Protein AF-A0A382V448-F1 (afdb_monomer_lite)

Structure (mmCIF, N/CA/C/O backbone):
data_AF-A0A382V448-F1
#
_entry.id   AF-A0A382V448-F1
#
loop_
_atom_site.group_PDB
_atom_site.id
_atom_site.type_symbol
_atom_site.label_atom_id
_atom_site.label_alt_id
_atom_site.label_comp_id
_atom_site.label_asym_id
_atom_site.label_entity_id
_atom_site.label_seq_id
_atom_site.pdbx_PDB_ins_code
_atom_site.Cartn_x
_atom_site.Cartn_y
_atom_site.Cartn_z
_atom_site.occupancy
_atom_site.B_iso_or_equiv
_atom_site.auth_seq_id
_atom_site.auth_comp_id
_atom_site.auth_asym_id
_atom_site.auth_atom_id
_atom_site.pdbx_PDB_model_num
ATOM 1 N N . MET A 1 1 ? 1.290 23.172 7.356 1.00 44.09 1 MET A N 1
ATOM 2 C CA . MET A 1 1 ? 1.799 23.804 6.118 1.00 44.09 1 MET A CA 1
ATOM 3 C C . MET A 1 1 ? 0.755 23.633 5.014 1.00 44.09 1 MET A C 1
ATOM 5 O O . MET A 1 1 ? 0.450 22.505 4.657 1.00 44.09 1 MET A O 1
ATOM 9 N N . ARG A 1 2 ? 0.126 24.723 4.545 1.00 49.91 2 ARG A N 1
ATOM 10 C CA . ARG A 1 2 ? -0.857 24.716 3.440 1.00 49.91 2 ARG A CA 1
ATOM 11 C C . ARG A 1 2 ? -0.093 24.885 2.126 1.00 49.91 2 ARG A C 1
ATOM 13 O O . ARG A 1 2 ? 0.159 26.011 1.726 1.00 49.91 2 ARG A O 1
ATOM 20 N N . VAL A 1 3 ? 0.347 23.784 1.519 1.00 57.12 3 VAL A N 1
ATOM 21 C CA . VAL A 1 3 ? 1.288 23.856 0.385 1.00 57.12 3 VAL A CA 1
ATOM 22 C C . VAL A 1 3 ? 0.590 24.176 -0.954 1.00 57.12 3 VAL A C 1
ATOM 24 O O . VAL A 1 3 ? 1.233 24.763 -1.804 1.00 57.12 3 VAL A O 1
ATOM 27 N N . PHE A 1 4 ? -0.719 23.921 -1.142 1.00 54.09 4 PHE A N 1
ATOM 28 C CA . PHE A 1 4 ? -1.460 24.253 -2.386 1.00 54.09 4 PHE A CA 1
ATOM 29 C C . PHE A 1 4 ? -2.986 24.425 -2.154 1.00 54.09 4 PHE A C 1
ATOM 31 O O . PHE A 1 4 ? -3.500 23.934 -1.139 1.00 54.09 4 PHE A O 1
ATOM 38 N N . PRO A 1 5 ? -3.740 25.132 -3.033 1.00 58.09 5 PRO A N 1
ATOM 39 C CA . PRO A 1 5 ? -5.115 25.550 -2.754 1.00 58.09 5 PRO A CA 1
ATOM 40 C C . PRO A 1 5 ? -6.092 24.360 -2.798 1.00 58.09 5 PRO A C 1
ATOM 42 O O . PRO A 1 5 ? -5.989 23.485 -3.650 1.00 58.09 5 PRO A O 1
ATOM 45 N N . LYS A 1 6 ? -7.069 24.340 -1.879 1.00 62.03 6 LYS A N 1
ATOM 46 C CA . LYS A 1 6 ? -8.198 23.379 -1.810 1.00 62.03 6 LYS A CA 1
ATOM 47 C C . LYS A 1 6 ? -7.883 21.916 -1.424 1.00 62.03 6 LYS A C 1
ATOM 49 O O . LYS A 1 6 ? -8.657 21.028 -1.753 1.00 62.03 6 LYS A O 1
ATOM 54 N N . GLY A 1 7 ? -6.792 21.639 -0.701 1.00 69.75 7 GLY A N 1
ATOM 55 C CA . GLY A 1 7 ? -6.549 20.301 -0.119 1.00 69.75 7 GLY A CA 1
ATOM 56 C C . GLY A 1 7 ? -6.036 19.237 -1.100 1.00 69.75 7 GLY A C 1
ATOM 57 O O . GLY A 1 7 ? -5.820 18.098 -0.707 1.00 69.75 7 GLY A O 1
ATOM 58 N N . GLN A 1 8 ? -5.761 19.610 -2.353 1.00 81.19 8 GLN A N 1
ATOM 59 C CA . GLN A 1 8 ? -5.239 18.713 -3.395 1.00 81.19 8 GLN A CA 1
ATOM 60 C C . GLN A 1 8 ? -3.704 18.592 -3.396 1.00 81.19 8 GLN A C 1
ATOM 62 O O . GLN A 1 8 ? -3.124 18.011 -4.310 1.00 81.19 8 GLN A O 1
ATOM 67 N N . GLY A 1 9 ? -3.027 19.143 -2.381 1.00 83.94 9 GLY A N 1
ATOM 68 C CA . GLY A 1 9 ? -1.562 19.202 -2.333 1.00 83.94 9 GLY A CA 1
ATOM 69 C C . GLY A 1 9 ? -0.891 17.829 -2.419 1.00 83.94 9 GLY A C 1
ATOM 70 O O . GLY A 1 9 ? 0.132 17.702 -3.083 1.00 83.94 9 GLY A O 1
ATOM 71 N N . PHE A 1 10 ? -1.497 16.796 -1.822 1.00 83.31 10 PHE A N 1
ATOM 72 C CA . PHE A 1 10 ? -0.998 15.423 -1.930 1.00 83.31 10 PHE A CA 1
ATOM 73 C C . PHE A 1 10 ? -1.059 14.905 -3.371 1.00 83.31 10 PHE A C 1
ATOM 75 O O . PHE A 1 10 ? -0.059 14.420 -3.886 1.00 83.31 10 PHE A O 1
ATOM 82 N N . THR A 1 11 ? -2.201 15.063 -4.047 1.00 87.19 11 THR A N 1
ATOM 83 C CA . THR A 1 11 ? -2.391 14.601 -5.429 1.00 87.19 11 THR A CA 1
ATOM 84 C C . THR A 1 11 ? -1.434 15.296 -6.392 1.00 87.19 11 THR A C 1
ATOM 86 O O . THR A 1 11 ? -0.804 14.637 -7.214 1.00 87.19 11 THR A O 1
ATOM 89 N N . VAL A 1 12 ? -1.278 16.617 -6.267 1.00 90.50 12 VAL A N 1
ATOM 90 C CA . VAL A 1 12 ? -0.331 17.382 -7.092 1.00 90.50 12 VAL A CA 1
ATOM 91 C C . VAL A 1 12 ? 1.108 16.941 -6.817 1.00 90.50 12 VAL A C 1
ATOM 93 O O . VAL A 1 12 ? 1.870 16.733 -7.757 1.00 90.50 12 VAL A O 1
ATOM 96 N N . GLY A 1 13 ? 1.469 16.735 -5.546 1.00 90.44 13 GLY A N 1
ATOM 97 C CA . GLY A 1 13 ? 2.781 16.211 -5.169 1.00 90.44 13 GLY A CA 1
ATOM 98 C C . GLY A 1 13 ? 3.053 14.818 -5.743 1.00 90.44 13 GLY A C 1
ATOM 99 O O . GLY A 1 13 ? 4.139 14.582 -6.266 1.00 90.44 13 GLY A O 1
ATOM 100 N N . LEU A 1 14 ? 2.060 13.923 -5.718 1.00 90.12 14 LEU A N 1
ATOM 101 C CA . LEU A 1 14 ? 2.158 12.576 -6.284 1.00 90.12 14 LEU A CA 1
ATOM 102 C C . LEU A 1 14 ? 2.383 12.613 -7.801 1.00 90.12 14 LEU A C 1
ATOM 104 O O . LEU A 1 14 ? 3.270 11.929 -8.307 1.00 90.12 14 LEU A O 1
ATOM 108 N N . LEU A 1 15 ? 1.619 13.439 -8.520 1.00 93.12 15 LEU A N 1
ATOM 109 C CA . LEU A 1 15 ? 1.796 13.626 -9.962 1.00 93.12 15 LEU A CA 1
ATOM 110 C C . LEU A 1 15 ? 3.169 14.226 -10.288 1.00 93.12 15 LEU A C 1
ATOM 112 O O . LEU A 1 15 ? 3.818 13.789 -11.235 1.00 93.12 15 LEU A O 1
ATOM 116 N N . GLY A 1 16 ? 3.636 15.183 -9.482 1.00 93.56 16 GLY A N 1
ATOM 117 C CA . GLY A 1 16 ? 4.975 15.754 -9.613 1.00 93.56 16 GLY A CA 1
ATOM 118 C C . GLY A 1 16 ? 6.080 14.717 -9.402 1.00 93.56 16 GLY A C 1
ATOM 119 O O . GLY A 1 16 ? 7.013 14.649 -10.198 1.00 93.56 16 GLY A O 1
ATOM 120 N N . ALA A 1 17 ? 5.954 13.866 -8.381 1.00 90.06 17 ALA A N 1
ATOM 121 C CA . ALA A 1 17 ? 6.896 12.778 -8.127 1.00 90.06 17 ALA A CA 1
ATOM 122 C C . ALA A 1 17 ? 6.906 11.748 -9.269 1.00 90.06 17 ALA A C 1
ATOM 124 O O . ALA A 1 17 ? 7.976 11.304 -9.681 1.00 90.06 17 ALA A O 1
ATOM 125 N N . LEU A 1 18 ? 5.735 11.419 -9.827 1.00 92.19 18 LEU A N 1
ATOM 126 C CA . LEU A 1 18 ? 5.621 10.534 -10.988 1.00 92.19 18 LEU A CA 1
ATOM 127 C C . LEU A 1 18 ? 6.310 11.132 -12.222 1.00 92.19 18 LEU A C 1
ATOM 129 O O . LEU A 1 18 ? 7.073 10.442 -12.896 1.00 92.19 18 LEU A O 1
ATOM 133 N N . ALA A 1 19 ? 6.083 12.419 -12.493 1.00 93.56 19 ALA A N 1
ATOM 134 C CA . ALA A 1 19 ? 6.740 13.126 -13.588 1.00 93.56 19 ALA A CA 1
ATOM 135 C C . ALA A 1 19 ? 8.265 13.173 -13.400 1.00 93.56 19 ALA A C 1
ATOM 137 O O . ALA A 1 19 ? 9.009 12.944 -14.351 1.00 93.56 19 ALA A O 1
ATOM 138 N N . LEU A 1 20 ? 8.738 13.407 -12.171 1.00 91.00 20 LEU A N 1
ATOM 139 C CA . LEU A 1 20 ? 10.164 13.405 -11.851 1.00 91.00 20 LEU A CA 1
ATOM 140 C C . LEU A 1 20 ? 10.790 12.019 -12.051 1.00 91.00 20 LEU A C 1
ATOM 142 O O . LEU A 1 20 ? 11.853 11.922 -12.654 1.00 91.00 20 LEU A O 1
ATOM 146 N N . ALA A 1 21 ? 10.122 10.955 -11.600 1.00 89.44 21 ALA A N 1
ATOM 147 C CA . ALA A 1 21 ? 10.580 9.582 -11.801 1.00 89.44 21 ALA A CA 1
ATOM 148 C C . ALA A 1 21 ? 10.636 9.203 -13.291 1.00 89.44 21 ALA A C 1
ATOM 150 O O . ALA A 1 21 ? 11.513 8.447 -13.704 1.00 89.44 21 ALA A O 1
ATOM 151 N N . TRP A 1 22 ? 9.728 9.750 -14.104 1.00 91.50 22 TRP A N 1
ATOM 152 C CA . TRP A 1 22 ? 9.726 9.541 -15.551 1.00 91.50 22 TRP A CA 1
ATOM 153 C C . TRP A 1 22 ? 10.856 10.298 -16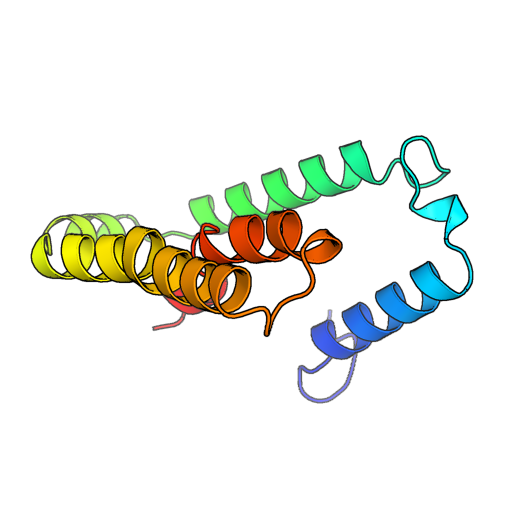.263 1.00 91.50 22 TRP A C 1
ATOM 155 O O . TRP A 1 22 ? 11.499 9.740 -17.150 1.00 91.50 22 TRP A O 1
ATOM 165 N N . LEU A 1 23 ? 11.133 11.542 -15.856 1.00 93.44 23 LEU A N 1
ATOM 166 C CA . LEU A 1 23 ? 12.207 12.369 -16.423 1.00 93.44 23 LEU A CA 1
ATOM 167 C C . LEU A 1 23 ? 13.604 11.941 -15.952 1.00 93.44 23 LEU A C 1
ATOM 169 O O . LEU A 1 23 ? 14.566 12.042 -16.712 1.00 93.44 23 LEU A O 1
ATOM 173 N N . TRP A 1 24 ? 13.727 11.477 -14.707 1.00 90.81 24 TRP A N 1
ATOM 174 C CA . TRP A 1 24 ? 14.997 11.080 -14.104 1.00 90.81 24 TRP A CA 1
ATOM 1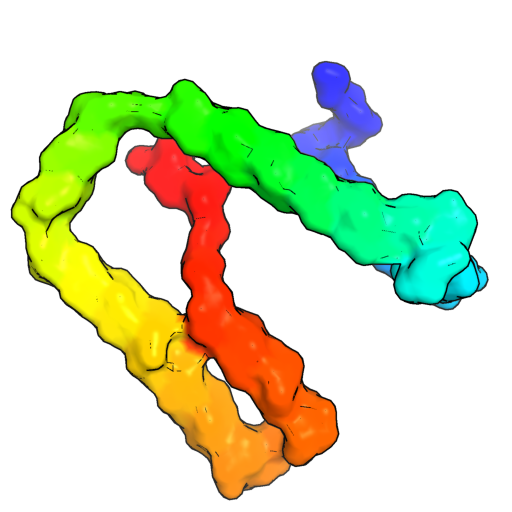75 C C . TRP A 1 24 ? 14.886 9.747 -13.339 1.00 90.81 24 TRP A C 1
ATOM 177 O O . TRP A 1 24 ? 14.920 9.717 -12.105 1.00 90.81 24 TRP A O 1
ATOM 187 N N . PRO A 1 25 ? 14.794 8.614 -14.060 1.00 84.75 25 PRO A N 1
ATOM 188 C CA . PRO A 1 25 ? 14.594 7.300 -13.450 1.00 84.75 25 PRO A CA 1
ATOM 189 C C . PRO A 1 25 ? 15.796 6.829 -12.622 1.00 84.75 25 PRO A C 1
ATOM 191 O O . PRO A 1 25 ? 15.618 6.123 -11.634 1.00 84.75 25 PRO A O 1
ATOM 194 N N . GLU A 1 26 ? 17.019 7.241 -12.977 1.00 84.44 26 GLU A N 1
ATOM 195 C CA . GLU A 1 26 ? 18.253 6.840 -12.276 1.00 84.44 26 GLU A CA 1
ATOM 196 C C . GLU A 1 26 ? 18.285 7.283 -10.806 1.00 84.44 26 GLU A C 1
ATOM 198 O O . GLU A 1 26 ? 18.888 6.612 -9.971 1.00 84.44 26 GLU A O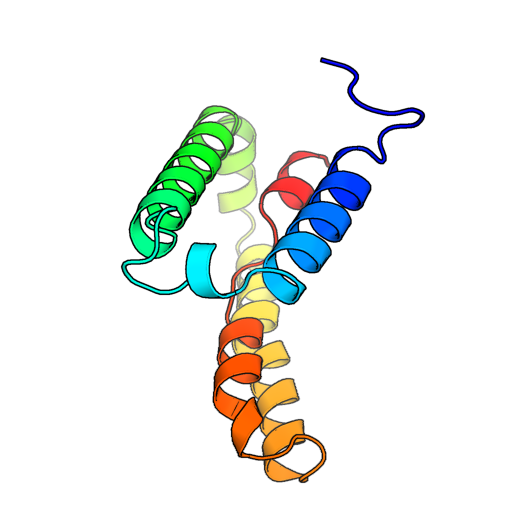 1
ATOM 203 N N . GLY A 1 27 ? 17.606 8.383 -10.462 1.00 79.81 27 GLY A N 1
ATOM 204 C CA . GLY A 1 27 ? 17.534 8.858 -9.080 1.00 79.81 27 GLY A CA 1
ATOM 205 C C . GLY A 1 27 ? 16.779 7.901 -8.152 1.00 79.81 27 GLY A C 1
ATOM 206 O O . GLY A 1 27 ? 17.124 7.804 -6.975 1.00 79.81 27 GLY A O 1
ATOM 207 N N . GLY A 1 28 ? 15.780 7.184 -8.681 1.00 77.12 28 GLY A N 1
ATOM 208 C CA . GLY A 1 28 ? 14.879 6.310 -7.923 1.00 77.12 28 GLY A CA 1
ATOM 209 C C . GLY A 1 28 ? 15.158 4.810 -8.049 1.00 77.12 28 GLY A C 1
ATOM 210 O O . GLY A 1 28 ? 14.422 4.017 -7.465 1.00 77.12 28 GLY A O 1
ATOM 211 N N . LYS A 1 29 ? 16.181 4.398 -8.807 1.00 80.94 29 LYS A N 1
ATOM 212 C CA . LYS A 1 29 ? 16.571 2.982 -8.901 1.00 80.94 29 LYS A CA 1
ATOM 213 C C . LYS A 1 29 ? 17.161 2.476 -7.584 1.00 80.94 29 LYS A C 1
ATOM 215 O O . LYS A 1 29 ? 17.660 3.253 -6.768 1.00 80.94 29 LYS A O 1
ATOM 220 N N . ALA A 1 30 ? 17.150 1.155 -7.414 1.00 71.56 30 ALA A N 1
ATOM 221 C CA . ALA A 1 30 ? 17.856 0.489 -6.328 1.00 71.56 30 ALA A CA 1
ATOM 222 C C . ALA A 1 30 ? 19.346 0.869 -6.353 1.00 71.56 30 ALA A C 1
ATOM 224 O O . ALA A 1 30 ? 20.009 0.724 -7.380 1.00 71.56 30 ALA A O 1
ATOM 225 N N . GLY A 1 31 ? 19.852 1.422 -5.248 1.00 73.06 31 GLY A N 1
ATOM 226 C CA . GLY A 1 31 ? 21.211 1.981 -5.164 1.00 73.06 31 GLY A CA 1
ATOM 227 C C . GLY A 1 31 ? 21.420 3.345 -5.845 1.00 73.06 31 GLY A C 1
ATOM 228 O O . GLY A 1 31 ? 22.549 3.827 -5.893 1.00 73.06 31 GLY A O 1
ATOM 229 N N . GLY A 1 32 ? 20.360 3.982 -6.354 1.00 79.75 32 GLY A N 1
ATOM 230 C CA . GLY A 1 32 ? 20.393 5.343 -6.896 1.00 79.75 32 GLY A CA 1
ATOM 231 C C . GLY A 1 32 ? 20.603 6.408 -5.815 1.00 79.75 32 GLY A C 1
ATOM 232 O O . GLY A 1 32 ? 20.590 6.116 -4.622 1.00 79.75 32 GLY A O 1
ATOM 233 N N . VAL A 1 33 ? 20.762 7.669 -6.223 1.00 80.31 33 VAL A N 1
ATOM 234 C CA . VAL A 1 33 ? 21.115 8.796 -5.326 1.00 80.31 33 VAL A CA 1
ATOM 235 C C . VAL A 1 33 ? 20.133 8.974 -4.159 1.00 80.31 33 VAL A C 1
ATOM 237 O O . VAL A 1 33 ? 20.531 9.418 -3.086 1.00 80.31 33 VAL A O 1
ATOM 240 N N . LEU A 1 34 ? 18.858 8.617 -4.346 1.00 80.38 34 LEU A N 1
ATOM 241 C CA . LEU A 1 34 ? 17.818 8.757 -3.321 1.00 80.38 34 LEU A CA 1
ATOM 242 C C . LEU A 1 34 ? 17.711 7.555 -2.369 1.00 80.38 34 LEU A C 1
ATOM 244 O O . LEU A 1 34 ? 16.872 7.586 -1.465 1.00 80.38 34 LEU A O 1
ATOM 248 N N . TRP A 1 35 ? 18.498 6.493 -2.592 1.00 81.19 35 TRP A N 1
ATOM 249 C CA . TRP A 1 35 ? 18.401 5.215 -1.872 1.00 81.19 35 TRP A CA 1
ATOM 250 C C . TRP A 1 35 ? 16.941 4.796 -1.671 1.00 81.19 35 TRP A C 1
ATOM 252 O O . TRP A 1 35 ? 16.469 4.602 -0.549 1.00 81.19 35 TRP A O 1
ATOM 262 N N . ALA A 1 36 ? 16.197 4.744 -2.780 1.00 81.62 36 ALA A N 1
ATOM 263 C CA . ALA A 1 36 ? 14.744 4.626 -2.757 1.00 81.62 36 ALA A CA 1
ATOM 264 C C . ALA A 1 36 ? 14.261 3.398 -1.968 1.00 81.62 36 ALA A C 1
ATOM 266 O O . ALA A 1 36 ? 13.229 3.483 -1.309 1.00 81.62 36 ALA A O 1
ATOM 267 N N . ASP A 1 37 ? 15.020 2.300 -1.962 1.00 83.12 37 ASP A N 1
ATOM 268 C CA . ASP A 1 37 ? 14.692 1.094 -1.195 1.00 83.12 37 ASP A CA 1
ATOM 269 C C . ASP A 1 37 ? 14.637 1.347 0.315 1.00 83.12 37 ASP A C 1
ATOM 271 O O . ASP A 1 37 ? 13.685 0.936 0.982 1.00 83.12 37 ASP A O 1
ATOM 275 N N . ASP A 1 38 ? 15.635 2.041 0.862 1.00 87.69 38 ASP A N 1
ATOM 276 C CA . ASP A 1 38 ? 15.748 2.272 2.303 1.00 87.69 38 ASP A CA 1
ATOM 277 C C . ASP A 1 38 ? 14.884 3.450 2.734 1.00 87.69 38 ASP A C 1
ATOM 279 O O . ASP A 1 38 ? 14.152 3.359 3.723 1.00 87.69 38 ASP A O 1
ATOM 283 N N . THR A 1 39 ? 14.880 4.524 1.942 1.00 89.25 39 THR A N 1
ATOM 284 C CA . THR A 1 39 ? 14.050 5.703 2.204 1.00 89.25 39 THR A CA 1
ATOM 285 C C . THR A 1 39 ? 12.562 5.348 2.164 1.00 89.25 39 THR A C 1
ATOM 287 O O . THR A 1 39 ? 11.807 5.781 3.036 1.00 89.25 39 THR A O 1
ATOM 290 N N . THR A 1 40 ? 12.123 4.506 1.217 1.00 88.69 40 THR A N 1
ATOM 291 C CA . THR A 1 40 ? 10.717 4.069 1.143 1.00 88.69 40 THR A CA 1
ATOM 292 C C . THR A 1 40 ? 10.351 3.205 2.342 1.00 88.69 40 THR A C 1
ATOM 294 O O . THR A 1 40 ? 9.315 3.441 2.963 1.00 88.69 40 THR A O 1
ATOM 297 N N . LYS A 1 41 ? 11.201 2.245 2.730 1.00 89.81 41 LYS A N 1
ATOM 298 C CA . LYS A 1 41 ? 10.962 1.423 3.928 1.00 89.81 41 LYS A CA 1
ATOM 299 C C . LYS A 1 41 ? 10.882 2.282 5.187 1.00 89.81 41 LYS A C 1
ATOM 301 O O . LYS A 1 41 ? 9.945 2.120 5.965 1.00 89.81 41 LYS A O 1
ATOM 306 N N . ALA A 1 42 ? 11.811 3.219 5.364 1.00 93.19 42 ALA A N 1
ATOM 307 C CA . ALA A 1 42 ? 11.813 4.133 6.501 1.00 93.19 42 ALA A CA 1
ATOM 308 C C . ALA A 1 42 ? 10.540 4.993 6.534 1.00 93.19 42 ALA A C 1
ATOM 310 O O . ALA A 1 42 ? 9.893 5.097 7.576 1.00 93.19 42 ALA A O 1
ATOM 311 N N . ALA A 1 43 ? 10.129 5.546 5.389 1.00 91.00 43 ALA A N 1
ATOM 312 C CA . ALA A 1 43 ? 8.893 6.315 5.280 1.00 91.00 43 ALA A CA 1
ATOM 313 C C . ALA A 1 43 ? 7.657 5.467 5.617 1.00 91.00 43 ALA A C 1
ATOM 315 O O . ALA A 1 43 ? 6.807 5.915 6.386 1.00 91.00 43 ALA A O 1
ATOM 316 N N . VAL A 1 44 ? 7.572 4.233 5.108 1.00 90.12 44 VAL A N 1
ATOM 317 C CA . VAL A 1 44 ? 6.481 3.297 5.427 1.00 90.12 44 VAL A CA 1
ATOM 318 C C . VAL A 1 44 ? 6.440 3.010 6.927 1.00 90.12 44 VAL A C 1
ATOM 320 O O . VAL A 1 44 ? 5.371 3.114 7.524 1.00 90.12 44 VAL A O 1
ATOM 323 N N . VAL A 1 45 ? 7.583 2.730 7.560 1.00 92.81 45 VAL A N 1
ATOM 324 C CA . VAL A 1 45 ? 7.659 2.508 9.014 1.00 92.81 45 VAL A CA 1
ATOM 325 C C . VAL A 1 45 ? 7.151 3.726 9.783 1.00 92.81 45 VAL A C 1
ATOM 327 O O . VAL A 1 45 ? 6.323 3.574 10.679 1.00 92.81 45 VAL A O 1
ATOM 330 N N . ILE A 1 46 ? 7.588 4.933 9.418 1.00 93.00 46 ILE A N 1
ATOM 331 C CA . ILE A 1 46 ? 7.153 6.174 10.074 1.00 93.00 46 ILE A CA 1
ATOM 332 C C . ILE A 1 46 ? 5.645 6.380 9.900 1.00 93.00 46 ILE A C 1
ATOM 334 O O . ILE A 1 46 ? 4.955 6.670 10.875 1.00 93.00 46 ILE A O 1
ATOM 338 N N . ILE A 1 47 ? 5.115 6.203 8.687 1.00 89.69 47 ILE A N 1
ATOM 339 C CA . ILE A 1 47 ? 3.682 6.361 8.411 1.00 89.69 47 ILE A CA 1
ATOM 340 C C . ILE A 1 47 ? 2.874 5.362 9.240 1.00 89.69 47 ILE A C 1
ATOM 342 O O . ILE A 1 47 ? 1.930 5.758 9.918 1.00 89.69 47 ILE A O 1
ATOM 346 N N . PHE A 1 48 ? 3.251 4.084 9.237 1.00 86.94 48 PHE A N 1
ATOM 347 C CA . PHE A 1 48 ? 2.549 3.055 10.005 1.00 86.94 48 PHE A CA 1
ATOM 348 C C . PHE A 1 48 ? 2.648 3.297 11.514 1.00 86.94 48 PHE A C 1
ATOM 350 O O . PHE A 1 48 ? 1.656 3.116 12.218 1.00 86.94 48 PHE A O 1
ATOM 357 N N . LEU A 1 49 ? 3.797 3.766 12.009 1.00 90.94 49 LEU A N 1
ATOM 358 C CA . LEU A 1 49 ? 3.981 4.123 13.414 1.00 90.94 49 LEU A CA 1
ATOM 359 C C . LEU A 1 49 ? 3.073 5.289 13.817 1.00 90.94 49 LEU A C 1
ATOM 361 O O . LEU A 1 49 ? 2.362 5.190 14.811 1.00 90.94 49 LEU A O 1
ATOM 365 N N . LEU A 1 50 ? 3.054 6.372 13.038 1.00 89.75 50 LEU A N 1
ATOM 366 C CA . LEU A 1 50 ? 2.206 7.535 13.311 1.00 89.75 50 LEU A CA 1
ATOM 367 C C . LEU A 1 50 ? 0.715 7.184 13.238 1.00 89.75 50 LEU A C 1
ATOM 369 O O . LEU A 1 50 ? -0.062 7.637 14.077 1.00 89.75 50 LEU A O 1
ATOM 373 N N . GLN A 1 51 ? 0.314 6.353 12.274 1.00 84.38 51 GLN A N 1
ATOM 374 C CA . GLN A 1 51 ? -1.068 5.882 12.164 1.00 84.38 51 GLN A CA 1
ATOM 375 C C . GLN A 1 51 ? -1.448 4.962 13.330 1.00 84.38 51 GLN A C 1
ATOM 377 O O . GLN A 1 51 ? -2.551 5.075 13.859 1.00 84.38 51 GLN A O 1
ATOM 382 N N . GLY A 1 52 ? -0.531 4.097 13.772 1.00 85.56 52 GLY A N 1
ATOM 383 C CA . GLY A 1 52 ? -0.728 3.245 14.942 1.00 85.56 52 GLY A CA 1
ATOM 384 C C . GLY A 1 52 ? -0.827 4.041 16.246 1.00 85.56 52 GLY A C 1
ATOM 385 O O . GLY A 1 52 ? -1.701 3.766 17.063 1.00 85.56 52 GLY A O 1
ATOM 386 N N . LEU A 1 53 ? 0.018 5.061 16.427 1.00 88.31 53 LEU A N 1
ATOM 387 C CA . LEU A 1 53 ? 0.002 5.936 17.607 1.00 88.31 53 LEU A CA 1
ATOM 388 C C . LEU A 1 53 ? -1.266 6.796 17.693 1.00 88.31 53 LEU A C 1
ATOM 390 O O . LEU A 1 53 ? -1.735 7.076 18.793 1.00 88.31 53 LEU A O 1
ATOM 394 N N . ASN A 1 54 ? -1.834 7.191 16.552 1.00 84.88 54 ASN A N 1
ATOM 395 C CA . ASN A 1 54 ? -3.093 7.936 16.500 1.00 84.88 54 ASN A CA 1
ATOM 396 C C . ASN A 1 54 ? -4.340 7.053 16.686 1.00 84.88 54 ASN A C 1
ATOM 398 O O . ASN A 1 54 ? -5.452 7.581 16.711 1.00 84.88 54 ASN A O 1
ATOM 402 N N . LEU A 1 55 ? -4.193 5.728 16.811 1.00 82.88 55 LEU A N 1
ATOM 403 C CA . LEU A 1 55 ? -5.329 4.819 16.899 1.00 82.88 55 LEU A CA 1
ATOM 404 C C . LEU A 1 55 ? -5.980 4.860 18.300 1.00 82.88 55 LEU A C 1
ATOM 406 O O . LEU A 1 55 ? -5.341 4.510 19.298 1.00 82.88 55 LEU A O 1
ATOM 410 N N . PRO A 1 56 ? -7.274 5.207 18.418 1.00 84.25 56 PRO A N 1
ATOM 411 C CA . PRO A 1 56 ? -7.959 5.197 19.705 1.00 84.25 56 PRO A CA 1
ATOM 412 C C . PRO A 1 56 ? -8.207 3.760 20.193 1.00 84.25 56 PRO A C 1
ATOM 414 O O . PRO A 1 56 ? -9.026 3.021 19.642 1.00 84.25 56 PRO A O 1
ATOM 417 N N . LEU A 1 57 ? -7.561 3.383 21.305 1.00 84.38 57 LEU A N 1
ATOM 418 C CA . LEU A 1 57 ? -7.657 2.045 21.922 1.00 84.38 57 LEU A CA 1
ATOM 419 C C . LEU A 1 57 ? -9.104 1.584 22.183 1.00 84.38 57 LEU A C 1
ATOM 421 O O . LEU A 1 57 ? -9.404 0.392 22.121 1.00 84.38 57 LEU A O 1
ATOM 425 N N . GLY A 1 58 ? -10.014 2.521 22.471 1.00 83.69 58 GLY A N 1
ATOM 426 C CA . GLY A 1 58 ? -11.433 2.224 22.675 1.00 83.69 58 GLY A CA 1
ATOM 427 C C . GLY A 1 58 ? -12.143 1.739 21.407 1.00 83.69 58 GLY A C 1
ATOM 428 O O . GLY A 1 58 ? -12.950 0.813 21.485 1.00 83.69 58 GLY A O 1
ATOM 429 N N . GLN A 1 59 ? -11.826 2.316 20.243 1.00 81.00 59 GLN A N 1
ATOM 430 C CA . GLN A 1 59 ? -12.380 1.855 18.967 1.00 81.00 59 GLN A CA 1
ATOM 431 C C . GLN A 1 59 ? -11.774 0.512 18.563 1.00 81.00 59 GLN A C 1
ATOM 433 O O . GLN A 1 59 ? -12.512 -0.365 18.126 1.00 81.00 59 GLN A O 1
ATOM 438 N N . LEU A 1 60 ? -10.473 0.308 18.806 1.00 82.56 60 LEU A N 1
ATOM 439 C CA . LEU A 1 60 ? -9.816 -0.977 18.553 1.00 82.56 60 LEU A CA 1
ATOM 440 C C . LEU A 1 60 ? -10.513 -2.119 19.308 1.00 82.56 60 LEU A C 1
ATOM 442 O O . LEU A 1 60 ? -10.858 -3.134 18.713 1.00 82.56 60 LEU A O 1
ATOM 446 N N . ARG A 1 61 ? -10.794 -1.934 20.606 1.00 84.25 61 ARG A N 1
ATOM 447 C CA . ARG A 1 61 ? -11.504 -2.941 21.415 1.00 84.25 61 ARG A CA 1
ATOM 448 C C . ARG A 1 61 ? -12.917 -3.231 20.912 1.00 84.25 61 ARG A C 1
ATOM 450 O O . ARG A 1 61 ? -13.344 -4.378 20.966 1.00 84.25 61 ARG A O 1
ATOM 457 N N . ARG A 1 62 ? -13.640 -2.208 20.447 1.00 82.31 62 ARG A N 1
ATOM 458 C CA . ARG A 1 62 ? -14.984 -2.379 19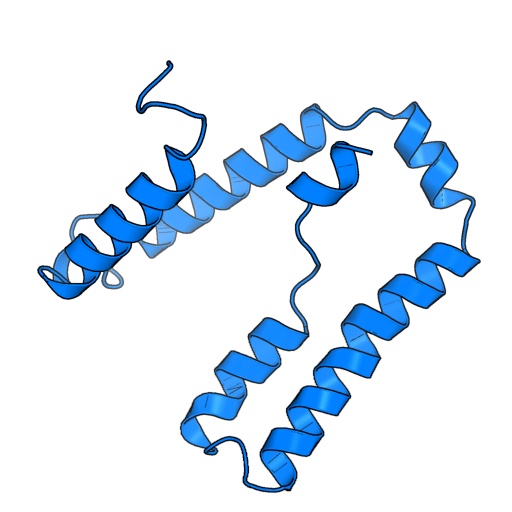.872 1.00 82.31 62 ARG A CA 1
ATOM 459 C C . ARG A 1 62 ? -14.931 -3.119 18.539 1.00 82.31 62 ARG A C 1
ATOM 461 O O . ARG A 1 62 ? -15.712 -4.042 18.349 1.00 82.31 62 ARG A O 1
ATOM 468 N N . GLY A 1 63 ? -13.989 -2.756 17.668 1.00 81.62 63 GLY A N 1
ATOM 469 C CA . GLY A 1 63 ? -13.786 -3.405 16.374 1.00 81.62 63 GLY A CA 1
ATOM 470 C C . GLY A 1 63 ? -13.478 -4.894 16.518 1.00 81.62 63 GLY A C 1
ATOM 471 O O . GLY A 1 63 ? -14.126 -5.704 15.868 1.00 81.62 63 GLY A O 1
ATOM 472 N N . LEU A 1 64 ? -12.600 -5.256 17.462 1.00 84.62 64 LEU A N 1
ATOM 473 C CA . LEU A 1 64 ? -12.244 -6.653 17.754 1.00 84.62 64 LEU A CA 1
ATOM 474 C C . LEU A 1 64 ? -13.436 -7.536 18.162 1.00 84.62 64 LEU A C 1
ATOM 476 O O . LEU A 1 64 ? -13.353 -8.758 18.053 1.00 84.62 64 LEU A O 1
ATOM 480 N N . GLY A 1 65 ? -14.532 -6.946 18.649 1.00 86.69 65 GLY A N 1
ATOM 481 C CA . GLY A 1 65 ? -15.738 -7.684 19.025 1.00 86.69 65 GLY A CA 1
ATOM 482 C C . GLY A 1 65 ? -16.600 -8.121 17.836 1.00 86.69 65 GLY A C 1
ATOM 483 O O . GLY A 1 65 ? -17.386 -9.061 17.971 1.00 86.69 65 GLY A O 1
ATOM 484 N N . ASP A 1 66 ? -16.458 -7.482 16.670 1.00 87.38 66 ASP A N 1
ATOM 485 C CA . ASP A 1 66 ? -17.289 -7.759 15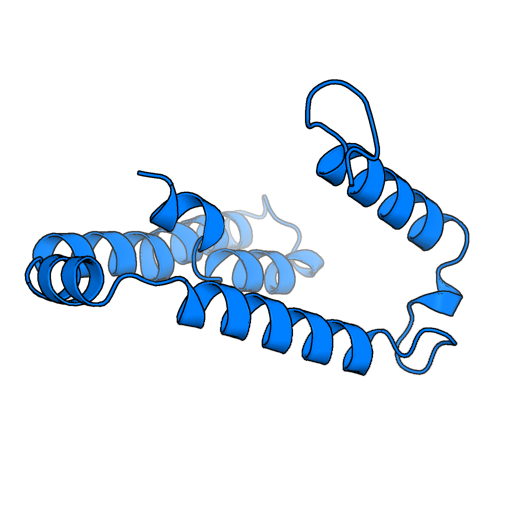.496 1.00 87.38 66 ASP A CA 1
ATOM 486 C C . ASP A 1 66 ? -16.618 -8.768 14.554 1.00 87.38 66 ASP A C 1
ATOM 488 O O . ASP A 1 66 ? -16.107 -8.464 13.473 1.00 87.38 66 ASP A O 1
ATOM 492 N N . TRP A 1 67 ? -16.613 -10.027 14.987 1.00 90.69 67 TRP A N 1
ATOM 493 C CA . TRP A 1 67 ? -16.014 -11.134 14.239 1.00 90.69 67 TRP A CA 1
ATOM 494 C C . TRP A 1 67 ? -16.649 -11.347 12.853 1.00 90.69 67 TRP A C 1
ATOM 496 O O . TRP A 1 67 ? -15.973 -11.822 11.937 1.00 90.69 67 TRP A O 1
ATOM 506 N N . ARG A 1 68 ? -17.927 -10.977 12.669 1.00 92.44 68 ARG A N 1
ATOM 507 C CA . ARG A 1 68 ? -18.620 -11.080 11.373 1.00 92.44 68 ARG A CA 1
ATOM 508 C C . ARG A 1 68 ? -18.045 -10.075 10.385 1.00 92.44 68 ARG A C 1
ATOM 510 O O . ARG A 1 68 ? -17.788 -10.440 9.237 1.00 92.44 68 ARG A O 1
ATOM 517 N N . LEU A 1 69 ? -17.800 -8.847 10.842 1.00 89.56 69 LEU A N 1
ATOM 518 C CA . LEU A 1 69 ? -17.133 -7.828 10.041 1.00 89.56 69 LEU A CA 1
ATOM 519 C C . LEU A 1 69 ? -15.701 -8.249 9.692 1.00 89.56 69 LEU A C 1
ATOM 521 O O . LEU A 1 69 ? -15.311 -8.160 8.528 1.00 89.56 69 LEU A O 1
ATOM 525 N N . HIS A 1 70 ? -14.942 -8.774 10.659 1.00 88.75 70 HIS A N 1
ATOM 526 C CA . HIS A 1 70 ? -13.586 -9.266 10.407 1.00 88.75 70 HIS A CA 1
ATOM 527 C C . HIS A 1 70 ? -13.547 -10.372 9.348 1.00 88.75 70 HIS A C 1
ATOM 529 O O . HIS A 1 70 ? -12.748 -10.288 8.417 1.00 88.75 70 HIS A O 1
ATOM 535 N N . LEU A 1 71 ? -14.430 -11.372 9.441 1.00 92.31 71 LEU A N 1
ATOM 536 C CA . LEU A 1 71 ? -14.524 -12.428 8.430 1.00 92.31 71 LEU A CA 1
ATOM 537 C C . LEU A 1 71 ? -14.899 -11.875 7.057 1.00 92.31 71 LEU A C 1
ATOM 539 O O . LEU A 1 71 ? -14.292 -12.268 6.064 1.00 92.31 71 LEU A O 1
ATOM 543 N N . PHE A 1 72 ? -15.872 -10.965 6.993 1.00 91.94 72 PHE A N 1
ATOM 544 C CA . PHE A 1 72 ? -16.294 -10.363 5.733 1.00 91.94 72 PHE A CA 1
ATOM 545 C C . PHE A 1 72 ? -15.141 -9.616 5.053 1.00 91.94 72 PHE A C 1
ATOM 547 O O . PHE A 1 72 ? -14.834 -9.889 3.893 1.00 91.94 72 PHE A O 1
ATOM 554 N N . VAL A 1 73 ? -14.462 -8.727 5.782 1.00 89.50 73 VAL A N 1
ATOM 555 C CA . VAL A 1 73 ? -13.345 -7.937 5.244 1.00 89.50 73 VAL A CA 1
ATOM 556 C C . VAL A 1 73 ? -12.172 -8.840 4.854 1.00 89.50 73 VAL A C 1
ATOM 558 O O . VAL A 1 73 ? -11.598 -8.655 3.782 1.00 89.50 73 VAL A O 1
ATOM 561 N N . GLN A 1 74 ? -11.850 -9.853 5.665 1.00 89.94 74 GLN A N 1
ATOM 562 C CA . GLN A 1 74 ? -10.766 -10.793 5.373 1.00 89.94 74 GLN A CA 1
ATOM 563 C C . GLN A 1 74 ? -11.063 -11.637 4.126 1.00 89.94 74 GLN A C 1
ATOM 565 O O . GLN A 1 74 ? -10.196 -11.784 3.267 1.00 89.94 74 GLN A O 1
ATOM 570 N N . LEU A 1 75 ? -12.283 -12.166 3.990 1.00 92.94 75 LEU A N 1
ATOM 571 C CA . LEU A 1 75 ? -12.691 -12.915 2.798 1.00 92.94 75 LEU A CA 1
ATOM 572 C C . LEU A 1 75 ? -12.679 -12.022 1.560 1.00 92.94 75 LEU A C 1
ATOM 574 O O . LEU A 1 75 ? -12.197 -12.427 0.505 1.00 92.94 75 LEU A O 1
ATOM 578 N N . PHE A 1 76 ? -13.170 -10.793 1.675 1.00 90.25 76 PHE A N 1
ATOM 579 C CA . PHE A 1 76 ? -13.194 -9.890 0.536 1.00 90.25 76 PHE A CA 1
ATOM 580 C C . PHE A 1 76 ? -11.774 -9.512 0.088 1.00 90.25 76 PHE A C 1
ATOM 582 O O . PHE A 1 76 ? -11.453 -9.630 -1.095 1.00 90.25 76 PHE A O 1
ATOM 589 N N . GLY A 1 77 ? -10.903 -9.148 1.035 1.00 89.12 77 GLY A N 1
ATOM 590 C CA . GLY A 1 77 ? -9.524 -8.739 0.764 1.00 89.12 77 GLY A CA 1
ATOM 591 C C . GLY A 1 77 ? -8.605 -9.874 0.311 1.00 89.12 77 GLY A C 1
ATOM 592 O O . GLY A 1 77 ? -7.830 -9.691 -0.618 1.00 89.12 77 GLY A O 1
ATOM 593 N N . PHE A 1 78 ? -8.703 -11.056 0.922 1.00 90.25 78 PHE A N 1
ATOM 594 C CA . PHE A 1 78 ? -7.748 -12.148 0.685 1.00 90.25 78 PHE A CA 1
ATOM 595 C C . PHE A 1 78 ? -8.288 -13.294 -0.169 1.00 90.25 78 PHE A C 1
ATOM 597 O O . PHE A 1 78 ? -7.516 -14.166 -0.563 1.00 90.25 78 PHE A O 1
ATOM 604 N N . VAL A 1 79 ? -9.587 -13.313 -0.474 1.00 92.56 79 VAL A N 1
ATOM 605 C CA . VAL A 1 79 ? -10.193 -14.355 -1.315 1.00 92.56 79 VAL A CA 1
ATOM 606 C C . VAL A 1 79 ? -10.832 -13.741 -2.551 1.00 92.56 79 VAL A C 1
ATOM 608 O O . VAL A 1 79 ? -10.422 -14.063 -3.662 1.00 92.56 79 VAL A O 1
ATOM 611 N N . VAL A 1 80 ? -11.792 -12.827 -2.389 1.00 93.81 80 VAL A N 1
ATOM 612 C CA . VAL A 1 80 ? -12.570 -12.301 -3.524 1.00 93.81 80 VAL A CA 1
ATOM 613 C C . VAL A 1 80 ? -11.690 -11.526 -4.511 1.00 93.81 80 VAL A C 1
ATOM 615 O O . VAL A 1 80 ? -11.691 -11.853 -5.698 1.00 93.81 80 VAL A O 1
ATOM 618 N N . PHE A 1 81 ? -10.905 -10.546 -4.051 1.00 92.50 81 PHE A N 1
ATOM 619 C CA . PHE A 1 81 ? -10.030 -9.757 -4.933 1.00 92.50 81 PHE A CA 1
ATOM 620 C C . PHE A 1 81 ? -8.909 -10.575 -5.600 1.00 92.50 81 PHE A C 1
ATOM 622 O O . PHE A 1 81 ? -8.729 -10.445 -6.820 1.00 92.50 81 PHE A O 1
ATOM 629 N N . PRO A 1 82 ? -8.177 -11.443 -4.874 1.00 92.88 82 PRO A N 1
ATOM 630 C CA . PRO A 1 82 ? -7.176 -12.306 -5.491 1.00 92.88 82 PRO A CA 1
ATOM 631 C C . PRO A 1 82 ? -7.775 -13.277 -6.509 1.00 92.88 82 PRO A C 1
ATOM 633 O O . PRO A 1 82 ? -7.215 -13.420 -7.594 1.00 92.88 82 PRO A O 1
ATOM 636 N N . LEU A 1 83 ? -8.932 -13.889 -6.223 1.00 94.94 83 LEU A N 1
ATOM 637 C CA . LEU A 1 83 ? -9.609 -14.780 -7.173 1.00 94.94 83 LEU A CA 1
ATOM 638 C C . LEU A 1 83 ? -10.114 -14.034 -8.409 1.00 94.94 83 LEU 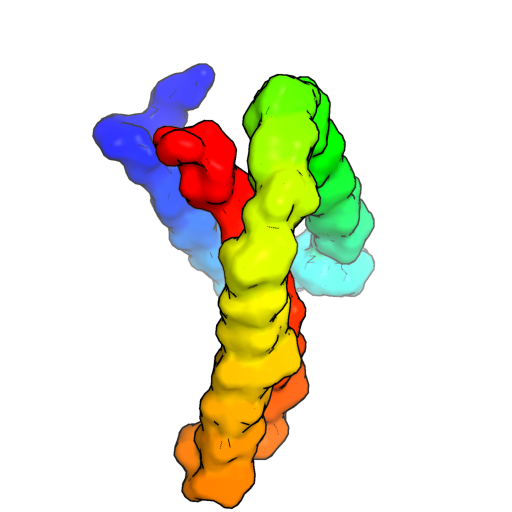A C 1
ATOM 640 O O . LEU A 1 83 ? -9.985 -14.546 -9.521 1.00 94.94 83 LEU A O 1
ATOM 644 N N . ALA A 1 84 ? -10.653 -12.826 -8.243 1.00 93.94 84 ALA A N 1
ATOM 645 C CA . ALA A 1 84 ? -11.065 -11.996 -9.370 1.00 93.94 84 ALA A CA 1
ATOM 646 C C . ALA A 1 84 ? -9.865 -11.668 -10.272 1.00 93.94 84 ALA A C 1
ATOM 648 O O . ALA A 1 84 ? -9.923 -11.882 -11.482 1.00 93.94 84 ALA A O 1
ATOM 649 N N . THR A 1 85 ? -8.748 -11.242 -9.679 1.00 93.12 85 THR A N 1
ATOM 650 C CA . THR A 1 85 ? -7.500 -10.971 -10.408 1.00 93.12 85 THR A CA 1
ATOM 651 C C . THR A 1 85 ? -6.956 -12.227 -11.087 1.00 93.12 85 THR A C 1
ATOM 653 O O . THR A 1 85 ? -6.565 -12.179 -12.250 1.00 93.12 85 THR A O 1
ATOM 656 N N . TRP A 1 86 ? -6.987 -13.373 -10.406 1.00 93.50 86 TRP A N 1
ATOM 657 C CA . TRP A 1 86 ? -6.588 -14.658 -10.977 1.00 93.50 86 TRP A CA 1
ATOM 658 C C . TRP A 1 86 ? -7.446 -15.045 -12.186 1.00 93.50 86 TRP A C 1
ATOM 660 O O . TRP A 1 86 ? -6.918 -15.475 -13.209 1.00 93.50 86 TRP A O 1
ATOM 670 N N . CYS A 1 87 ? -8.761 -14.832 -12.115 1.00 94.44 87 CYS A N 1
ATOM 671 C CA . CYS A 1 87 ? -9.663 -15.069 -13.239 1.00 94.44 87 CYS A CA 1
ATOM 672 C C . CYS A 1 87 ? -9.291 -14.202 -14.455 1.00 94.44 87 CYS A C 1
ATOM 674 O O . CYS A 1 87 ? -9.260 -14.701 -15.579 1.00 94.44 87 CYS A O 1
ATOM 676 N N . LEU A 1 88 ? -8.915 -12.934 -14.247 1.00 93.69 88 LEU A N 1
ATOM 677 C CA . LEU A 1 88 ? -8.439 -12.048 -15.322 1.00 93.69 88 LEU A CA 1
ATOM 678 C C . LEU A 1 88 ? -7.129 -12.534 -15.961 1.00 93.69 88 LEU A C 1
ATOM 680 O O . LEU A 1 88 ? -6.939 -12.380 -17.168 1.00 93.69 88 LEU A O 1
ATOM 684 N N . VAL A 1 89 ? -6.241 -13.139 -15.169 1.00 92.62 89 VAL A N 1
ATOM 685 C CA . VAL A 1 89 ? -5.001 -13.756 -15.666 1.00 92.62 89 VAL A CA 1
ATOM 686 C C . VAL A 1 89 ? -5.317 -14.986 -16.518 1.00 92.62 89 VAL A C 1
ATOM 688 O O . VAL A 1 89 ? -4.828 -15.099 -17.640 1.00 92.62 89 VAL A O 1
ATOM 691 N N . VAL A 1 90 ? -6.161 -15.894 -16.020 1.00 92.88 90 VAL A N 1
ATOM 692 C CA . VAL A 1 90 ? -6.490 -17.155 -16.711 1.00 92.88 90 VAL A CA 1
ATOM 693 C C . VAL A 1 90 ? -7.311 -16.921 -17.982 1.00 92.88 90 VAL A C 1
ATOM 695 O O . VAL A 1 90 ? -7.131 -17.628 -18.968 1.00 92.88 90 VAL A O 1
ATOM 698 N N . THR A 1 91 ? -8.181 -15.911 -17.990 1.00 93.19 91 THR A N 1
ATOM 699 C CA . THR A 1 91 ? -8.970 -15.524 -19.174 1.00 93.19 91 THR A CA 1
ATOM 700 C C . THR A 1 91 ? -8.148 -14.788 -20.236 1.00 93.19 91 THR A C 1
ATOM 702 O O . THR A 1 91 ? -8.670 -14.490 -21.308 1.00 93.19 91 THR A O 1
ATOM 705 N N . GLY A 1 92 ? -6.870 -14.492 -19.967 1.00 90.44 92 GLY A N 1
ATOM 706 C CA . GLY A 1 92 ? -5.973 -13.807 -20.900 1.00 90.44 92 GLY A CA 1
ATOM 707 C C . GLY A 1 92 ? -6.251 -12.311 -21.066 1.00 90.44 92 GLY A C 1
ATOM 708 O O . GLY A 1 92 ? -5.614 -11.669 -21.898 1.00 90.44 92 GLY A O 1
ATOM 709 N N . ILE A 1 93 ? -7.170 -11.742 -20.275 1.00 92.25 93 ILE A N 1
ATOM 710 C CA . ILE A 1 93 ? -7.435 -10.296 -20.249 1.00 92.25 93 ILE A CA 1
ATOM 711 C C . ILE A 1 93 ? -6.210 -9.557 -19.705 1.00 92.25 93 ILE A C 1
ATOM 713 O O . ILE A 1 93 ? -5.847 -8.494 -20.212 1.00 92.25 93 ILE A O 1
ATOM 717 N N . LEU A 1 94 ? -5.562 -10.125 -18.682 1.00 89.62 94 LEU A N 1
ATOM 718 C CA . LEU A 1 94 ? -4.321 -9.592 -18.139 1.00 89.62 94 LEU A CA 1
ATOM 719 C C . LEU A 1 94 ? -3.112 -10.293 -18.784 1.00 89.62 94 LEU A C 1
ATOM 721 O O . LEU A 1 94 ? -2.977 -11.511 -18.646 1.00 89.62 94 LEU A O 1
ATOM 725 N N . PRO A 1 95 ? -2.189 -9.558 -19.435 1.00 88.44 95 PRO A N 1
ATOM 726 C CA . PRO A 1 95 ? -0.985 -10.163 -19.988 1.00 88.44 95 PRO A CA 1
ATOM 727 C C . PRO A 1 95 ? -0.138 -10.810 -18.885 1.00 88.44 95 PRO A C 1
ATOM 729 O O . PRO A 1 95 ? 0.098 -10.206 -17.836 1.00 88.44 95 PRO A O 1
ATOM 732 N N . GLY A 1 96 ? 0.385 -12.014 -19.138 1.00 84.81 96 GLY A N 1
ATOM 733 C CA . GLY A 1 96 ? 1.089 -12.812 -18.124 1.00 84.81 96 GLY A CA 1
ATOM 734 C C . GLY A 1 96 ? 2.272 -12.103 -17.450 1.00 84.81 96 GLY A C 1
ATOM 735 O O . GLY A 1 96 ? 2.507 -12.306 -16.263 1.00 84.81 96 GLY A O 1
ATOM 736 N N . GLY A 1 97 ? 2.964 -11.199 -18.155 1.00 90.38 97 GLY A N 1
ATOM 737 C CA . GLY A 1 97 ? 4.063 -10.407 -17.584 1.00 90.38 97 GLY A CA 1
ATOM 738 C C . GLY A 1 97 ? 3.645 -9.436 -16.470 1.00 90.38 97 GLY A C 1
ATOM 739 O O . GLY A 1 97 ? 4.480 -9.034 -15.666 1.00 90.38 97 GLY A O 1
ATOM 740 N N . TRP A 1 98 ? 2.360 -9.083 -16.388 1.00 91.94 98 TRP A N 1
ATOM 741 C CA . TRP A 1 98 ? 1.813 -8.152 -15.394 1.00 91.94 98 TRP A CA 1
ATOM 742 C C . TRP A 1 98 ? 1.157 -8.885 -14.220 1.00 91.94 98 TRP A C 1
ATOM 744 O O . TRP A 1 98 ? 0.927 -8.285 -13.168 1.00 91.94 98 TRP A O 1
ATOM 754 N N . ALA A 1 99 ? 0.883 -10.184 -14.379 1.00 91.94 99 ALA A N 1
ATOM 755 C CA . ALA A 1 99 ? 0.181 -10.997 -13.394 1.00 91.94 99 ALA A CA 1
ATOM 756 C C . ALA A 1 99 ? 0.791 -10.927 -11.982 1.00 91.94 99 ALA A C 1
ATOM 758 O O . ALA A 1 99 ? 0.022 -10.717 -11.043 1.00 91.94 99 ALA A O 1
ATOM 759 N N . PRO A 1 100 ? 2.125 -11.003 -11.784 1.00 92.19 100 PRO A N 1
ATOM 760 C CA . PRO A 1 100 ? 2.702 -10.923 -10.441 1.00 92.19 100 PRO A CA 1
ATOM 761 C C . PRO A 1 100 ? 2.409 -9.591 -9.742 1.00 92.19 100 PRO A C 1
ATOM 763 O O . PRO A 1 100 ? 2.094 -9.577 -8.555 1.00 92.19 100 PRO A O 1
ATOM 766 N N . GLY A 1 101 ? 2.461 -8.475 -10.479 1.00 92.00 101 GLY A N 1
ATOM 767 C CA . GLY A 1 101 ? 2.189 -7.145 -9.932 1.00 92.00 101 GLY A CA 1
ATOM 768 C C . GLY A 1 101 ? 0.725 -6.978 -9.534 1.00 92.00 101 GLY A C 1
ATOM 769 O O . GLY A 1 101 ? 0.433 -6.532 -8.429 1.00 92.00 101 GLY A O 1
ATOM 770 N N . PHE A 1 102 ? -0.203 -7.395 -10.395 1.00 92.75 102 PHE A N 1
ATOM 771 C CA . PHE A 1 102 ? -1.633 -7.315 -10.090 1.00 92.75 102 PHE A CA 1
ATOM 772 C C . PHE A 1 102 ? -2.045 -8.256 -8.957 1.00 92.75 102 PHE A C 1
ATOM 774 O O . PHE A 1 102 ? -2.816 -7.853 -8.092 1.00 92.75 102 PHE A O 1
ATOM 781 N N . LEU A 1 103 ? -1.513 -9.481 -8.918 1.00 92.00 103 LEU A N 1
ATOM 782 C CA . LEU A 1 103 ? -1.776 -10.412 -7.819 1.00 92.00 103 LEU A CA 1
ATOM 783 C C . LEU A 1 103 ? -1.201 -9.897 -6.495 1.00 92.00 103 LEU A C 1
ATOM 785 O O . LEU A 1 103 ? -1.868 -10.001 -5.471 1.00 92.00 103 LEU A O 1
ATOM 789 N N . PHE A 1 104 ? -0.013 -9.285 -6.513 1.00 91.12 104 PHE A N 1
ATOM 790 C CA . PHE A 1 104 ? 0.545 -8.617 -5.336 1.00 91.12 104 PHE A CA 1
ATOM 791 C C . PHE A 1 104 ? -0.376 -7.493 -4.841 1.00 91.12 104 PHE A C 1
ATOM 793 O O . PHE A 1 104 ? -0.726 -7.461 -3.663 1.00 91.12 104 PHE A O 1
ATOM 800 N N . LEU A 1 105 ? -0.829 -6.616 -5.744 1.00 91.00 105 LEU A N 1
ATOM 801 C CA . LEU A 1 105 ? -1.755 -5.531 -5.411 1.00 91.00 105 LEU A CA 1
ATOM 802 C C . LEU A 1 105 ? -3.105 -6.042 -4.886 1.00 91.00 105 LEU A C 1
ATOM 804 O O . LEU A 1 105 ? -3.673 -5.429 -3.987 1.00 91.00 105 LEU A O 1
ATOM 808 N N . ALA A 1 106 ? -3.604 -7.164 -5.408 1.00 91.00 106 ALA A N 1
ATOM 809 C CA . ALA A 1 106 ? -4.882 -7.748 -5.005 1.00 91.00 106 ALA A CA 1
ATOM 810 C C . ALA A 1 106 ? -4.879 -8.331 -3.584 1.00 91.00 106 ALA A C 1
ATOM 812 O O . ALA A 1 106 ? -5.946 -8.489 -3.000 1.00 91.00 106 ALA A O 1
ATOM 813 N N . VAL A 1 107 ? -3.702 -8.662 -3.044 1.00 90.00 107 VAL A N 1
ATOM 814 C CA . VAL A 1 107 ? -3.531 -9.233 -1.695 1.00 90.00 107 VAL A CA 1
ATOM 815 C C . VAL A 1 107 ? -3.127 -8.157 -0.674 1.00 90.00 107 VAL A C 1
ATOM 817 O O . VAL A 1 107 ? -3.103 -8.416 0.531 1.00 90.00 107 VAL A O 1
ATOM 820 N N . LEU A 1 108 ? -2.816 -6.934 -1.120 1.00 87.06 108 LEU A N 1
ATOM 821 C CA . LEU A 1 108 ? -2.467 -5.850 -0.207 1.00 87.06 108 LEU A CA 1
ATOM 822 C C . LEU A 1 108 ? -3.675 -5.440 0.654 1.00 87.06 108 LEU A C 1
ATOM 824 O O . LEU A 1 108 ? -4.781 -5.265 0.139 1.00 87.06 108 LEU A O 1
ATOM 828 N N . PRO A 1 109 ? -3.469 -5.222 1.965 1.00 77.38 109 PRO A N 1
ATOM 829 C CA . PRO A 1 109 ? -4.517 -4.714 2.838 1.00 77.38 109 PRO A CA 1
ATOM 830 C C . PRO A 1 109 ? -4.960 -3.303 2.420 1.00 77.38 109 PRO A C 1
ATOM 832 O O . PRO A 1 109 ? -4.185 -2.508 1.883 1.00 77.38 109 PRO A O 1
ATOM 835 N N . THR A 1 110 ? -6.222 -2.976 2.696 1.00 71.56 110 THR A N 1
ATOM 836 C CA . THR A 1 110 ? -6.835 -1.684 2.354 1.00 71.56 110 THR A CA 1
ATOM 837 C C . THR A 1 110 ? -6.226 -0.510 3.131 1.00 71.56 110 THR A C 1
ATOM 839 O O . THR A 1 110 ? -5.589 -0.679 4.172 1.00 71.56 110 THR A O 1
ATOM 842 N N . THR A 1 111 ? -6.433 0.718 2.644 1.00 67.69 111 THR A N 1
ATOM 843 C CA . THR A 1 111 ? -5.778 1.921 3.178 1.00 67.69 111 THR A CA 1
ATOM 844 C C . THR A 1 111 ? -6.219 2.271 4.606 1.00 67.69 111 THR A C 1
ATOM 846 O O . THR A 1 111 ? -7.358 2.656 4.855 1.00 67.69 111 THR A O 1
ATOM 849 N N . ILE A 1 112 ? -5.265 2.253 5.544 1.00 60.38 112 ILE A N 1
ATOM 850 C CA . ILE A 1 112 ? -5.462 2.607 6.965 1.00 60.38 112 ILE A CA 1
ATOM 851 C C . ILE A 1 112 ? -6.048 4.022 7.127 1.00 60.38 112 ILE A C 1
ATOM 853 O O . ILE A 1 112 ? -6.896 4.261 7.980 1.00 60.38 112 ILE A O 1
ATOM 857 N N . SER A 1 113 ? -5.636 4.966 6.272 1.00 57.50 113 SER A N 1
ATOM 858 C CA . SER A 1 113 ? -6.064 6.369 6.358 1.00 57.50 113 SER A CA 1
ATOM 859 C C . SER A 1 113 ? -7.556 6.586 6.092 1.00 57.50 113 SER A C 1
ATOM 861 O O . SER A 1 113 ? -8.076 7.619 6.502 1.00 57.50 113 SER A O 1
ATOM 863 N N . THR A 1 114 ? -8.237 5.666 5.403 1.00 59.72 114 THR A N 1
ATOM 864 C CA . THR A 1 114 ? -9.689 5.771 5.175 1.00 59.72 114 THR A CA 1
ATOM 865 C C . THR A 1 114 ? -10.496 5.112 6.293 1.00 59.72 114 THR A C 1
ATOM 867 O O . THR A 1 114 ? -11.642 5.487 6.509 1.00 59.72 114 THR A O 1
ATOM 870 N N . ALA A 1 115 ? -9.883 4.200 7.056 1.00 55.69 115 ALA A N 1
ATOM 871 C CA . ALA A 1 115 ? -10.538 3.450 8.125 1.00 55.69 115 ALA A CA 1
ATOM 872 C C . ALA A 1 115 ? -10.646 4.209 9.463 1.00 55.69 115 ALA A C 1
ATOM 874 O O . ALA A 1 115 ? -11.436 3.813 10.308 1.00 55.69 115 ALA A O 1
ATOM 875 N N . ILE A 1 116 ? -9.860 5.274 9.673 1.00 51.38 116 ILE A N 1
ATOM 876 C CA . ILE A 1 116 ? -9.836 6.051 10.935 1.00 51.38 116 ILE A CA 1
ATOM 877 C C . ILE A 1 116 ? -10.745 7.297 10.864 1.00 51.38 116 ILE A C 1
ATOM 879 O O . ILE A 1 116 ? -11.079 7.891 11.883 1.00 51.38 116 ILE A O 1
ATOM 883 N N . VAL A 1 117 ? -11.149 7.716 9.659 1.00 48.69 117 VAL A N 1
ATOM 884 C CA . VAL A 1 117 ? -11.876 8.983 9.433 1.00 48.69 117 VAL A CA 1
ATOM 885 C C . VAL A 1 117 ? -13.406 8.834 9.570 1.00 48.69 117 VAL A C 1
ATOM 887 O O . VAL A 1 117 ? -14.121 9.822 9.419 1.00 48.69 117 VAL A O 1
ATOM 890 N N . TYR A 1 118 ? -13.919 7.649 9.923 1.00 40.12 118 TYR A N 1
ATOM 891 C CA . TYR A 1 118 ? -15.357 7.392 10.088 1.00 40.12 118 TYR A CA 1
ATOM 892 C C . TYR A 1 118 ? -15.692 6.726 11.421 1.00 40.12 118 TYR A C 1
ATOM 894 O O . TYR A 1 118 ? -14.956 5.799 11.822 1.00 40.12 118 TYR A O 1
#

InterPro domains:
  IPR016833 Putative sodium bile acid cotransporter [PF13593] (8-118)
  IPR016833 Putative sodium bile acid cotransporter [PTHR18640] (7-117)
  IPR038770 Sodium/solute symporter superfamily [G3DSA:1.20.1530.20] (6-118)

pLDDT: mean 83.99, std 12.14, range [40.12, 94.94]

Sequence (118 aa):
MRVFPKGQGFTVGLLGALALAWLWPEGGKAGGVLWADDTTKAAVVIIFLLQGLNLPLGQLRRGLGDWRLHLFVQLFGFVVFPLATWCLVVTGILPGGWAPGFLFLAVLPTTISTAIVY

Foldseek 3Di:
DCPDPPPCVVVVVVVVVVVCCVVCVQCCDCVRPVNNVVVVVVVVVVVVVVLVVPDDPVVVVVVVVPVVVVVVLCCCQAPVQLVVLVVCVVVCVDPPVCSVVSSVVSNDHDDSVVVRPD

Radius of gyration: 18.63 Å; chains: 1; bounding box: 40×43×44 Å

Secondary structure (DSSP, 8-state):
---SGGG-HHHHHHHHHHHHHHH-GGGGSTTSTT-HHHHHHHHHHHHHHHHHHT--HHHHHHHTT-HHHHHHHHHIIIIIHHHHHHHHHHTTSS-GGGHHHHHHHHHSPPPHHHHS--

Organism: NCBI:txid408172